Protein AF-A0A6A4DPT1-F1 (afdb_monomer_lite)

Foldseek 3Di:
DDDPPPPLPPPQVVLLVQLLVCLVVVNVVSLVVSLVVCLVVVHPCPSNLVSNLVSCVVVVVLVVNVVSLVVCVVSVHDCLVVLLVQLVVCLVVLVLVSNLVSLVVCLVVVRDCDLVSLLSNLLSCLVVVVLVSNLCSLCVPPDDPVNSVVSLVSSCVSCVVVVPVVSNVSSVVSVVVVVVPPD

Secondary structure (DSSP, 8-state):
----TTSSSHHHHHHHHHHHHHHHTT-HHHHHHHHHHHHHTT---HHHHHHHHHHHH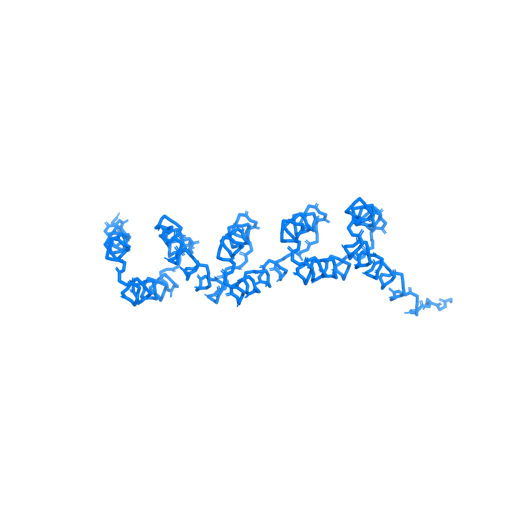HTT-HHHHHHHHHHHHHTT---HHHHHHHHHHHHHTT-HHHHHHHHHHHHHTT----HHHHHHHHHHHHHTT-HHHHHHHHH-STT-HHHHHHHHHHHHHHHHHTT-HHHHHHHHHHHHHHHHS--

Radius of gyration: 20.43 Å; chains: 1; bounding box: 60×32×55 Å

Organism: NCBI:txid129364

Structure (mmCIF, N/CA/C/O backbone):
data_AF-A0A6A4DPT1-F1
#
_entry.id   AF-A0A6A4DPT1-F1
#
loop_
_atom_site.group_PDB
_atom_site.id
_atom_site.type_symbol
_atom_site.label_atom_id
_atom_site.label_alt_id
_atom_site.label_comp_id
_atom_site.label_asym_id
_atom_site.label_entity_id
_atom_site.label_seq_id
_atom_site.pdbx_PDB_ins_code
_atom_site.Cartn_x
_atom_site.Cartn_y
_atom_site.Cartn_z
_atom_site.occupancy
_atom_site.B_iso_or_equiv
_atom_site.auth_seq_id
_atom_site.auth_comp_id
_atom_site.auth_asym_id
_atom_site.auth_atom_id
_atom_site.pd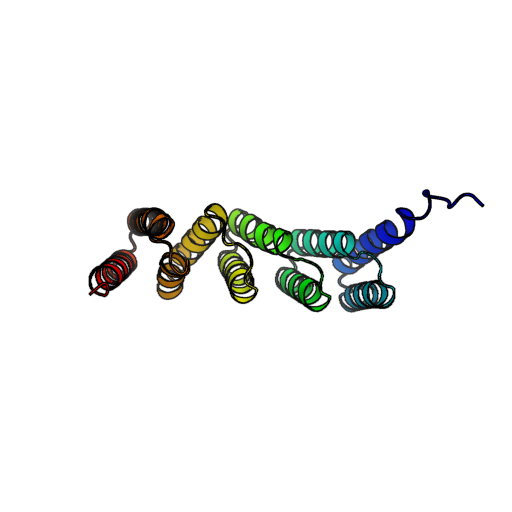bx_PDB_model_num
ATOM 1 N N . MET A 1 1 ? 41.964 7.542 -19.941 1.00 40.97 1 MET A N 1
ATOM 2 C CA . MET A 1 1 ? 40.609 7.503 -20.533 1.00 40.97 1 MET A CA 1
ATOM 3 C C . MET A 1 1 ? 39.612 7.899 -19.444 1.00 40.97 1 MET A C 1
ATOM 5 O O . MET A 1 1 ? 39.403 7.132 -18.513 1.00 40.97 1 MET A O 1
ATOM 9 N N . LYS A 1 2 ? 39.131 9.151 -19.448 1.00 43.16 2 LYS A N 1
ATOM 10 C CA . LYS A 1 2 ? 38.248 9.688 -18.396 1.00 43.16 2 LYS A CA 1
ATOM 11 C C . LYS A 1 2 ? 36.842 9.104 -18.581 1.00 43.16 2 LYS A C 1
ATOM 13 O O . LYS A 1 2 ? 36.244 9.294 -19.634 1.00 43.16 2 LYS A O 1
ATOM 18 N N . ARG A 1 3 ? 36.332 8.376 -17.581 1.00 47.34 3 ARG A N 1
ATOM 19 C CA . ARG A 1 3 ? 34.929 7.935 -17.538 1.00 47.34 3 ARG A CA 1
ATOM 20 C C . ARG A 1 3 ? 34.044 9.177 -17.405 1.00 47.34 3 ARG A C 1
ATOM 22 O O . ARG A 1 3 ? 34.141 9.902 -16.419 1.00 47.34 3 ARG A O 1
ATOM 29 N N . ASN A 1 4 ? 33.216 9.429 -18.415 1.00 43.47 4 ASN A N 1
ATOM 30 C CA . ASN A 1 4 ? 32.242 10.515 -18.423 1.00 43.47 4 ASN A CA 1
ATOM 31 C C . ASN A 1 4 ? 31.137 10.234 -17.394 1.00 43.47 4 ASN A C 1
ATOM 33 O O . ASN A 1 4 ? 30.169 9.538 -17.683 1.00 43.47 4 ASN A O 1
ATOM 37 N N . ALA A 1 5 ? 31.263 10.819 -16.204 1.00 51.47 5 ALA A N 1
ATOM 38 C CA . ALA A 1 5 ? 30.267 10.772 -15.130 1.00 51.47 5 ALA A CA 1
ATOM 39 C C . ALA A 1 5 ? 28.962 11.548 -15.443 1.00 51.47 5 ALA A C 1
ATOM 41 O O . ALA A 1 5 ? 28.063 11.603 -14.611 1.00 51.47 5 ALA A O 1
ATOM 42 N N . GLY A 1 6 ? 28.844 12.151 -16.634 1.00 43.47 6 GLY A N 1
ATOM 43 C CA . GLY A 1 6 ? 27.679 12.938 -17.055 1.00 43.47 6 GLY A CA 1
ATOM 44 C C . GLY A 1 6 ? 26.536 12.138 -17.693 1.00 43.47 6 GLY A C 1
ATOM 45 O O . GLY A 1 6 ? 25.447 12.678 -17.844 1.00 43.47 6 GLY A O 1
ATOM 46 N N . LEU A 1 7 ? 26.754 10.867 -18.055 1.00 44.47 7 LEU A N 1
ATOM 47 C CA . LEU A 1 7 ? 25.751 10.029 -18.736 1.00 44.47 7 LEU A CA 1
ATOM 48 C C . LEU A 1 7 ? 24.920 9.144 -17.794 1.00 44.47 7 LEU A C 1
ATOM 50 O O . LEU A 1 7 ? 23.983 8.504 -18.257 1.00 44.47 7 LEU A O 1
ATOM 54 N N . SER A 1 8 ? 25.216 9.089 -16.490 1.00 51.19 8 SER A N 1
ATOM 55 C CA . SER A 1 8 ? 24.524 8.153 -15.586 1.00 51.19 8 SER A CA 1
ATOM 56 C C . SER A 1 8 ? 23.139 8.620 -15.121 1.00 51.19 8 SER A C 1
ATOM 58 O O . SER A 1 8 ? 22.358 7.800 -14.654 1.00 51.19 8 SER A O 1
ATOM 60 N N . LYS A 1 9 ? 22.801 9.912 -15.254 1.00 52.00 9 LYS A N 1
ATOM 61 C CA . LYS A 1 9 ? 21.521 10.472 -14.765 1.00 52.00 9 LYS A CA 1
ATOM 62 C C . LYS A 1 9 ? 20.445 10.631 -15.843 1.00 52.00 9 LYS A 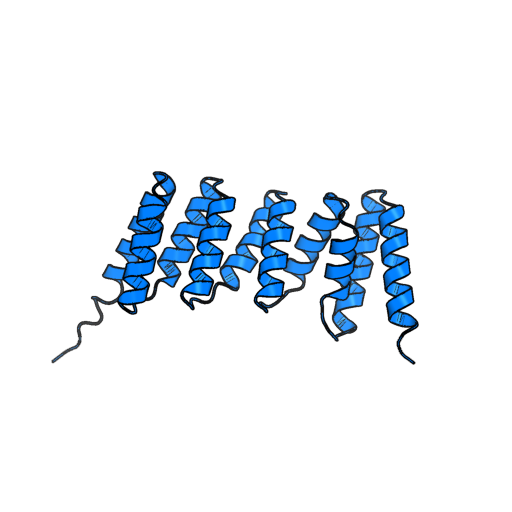C 1
ATOM 64 O O . LYS A 1 9 ? 19.269 10.773 -15.528 1.00 52.00 9 LYS A O 1
ATOM 69 N N . THR A 1 10 ? 20.838 10.643 -17.111 1.00 59.22 10 THR A N 1
ATOM 70 C CA . THR A 1 10 ? 19.960 10.964 -18.246 1.00 59.22 10 THR A CA 1
ATOM 71 C C . THR A 1 10 ? 19.072 9.793 -18.694 1.00 59.22 10 THR A C 1
ATOM 73 O O . THR A 1 10 ? 17.901 10.043 -18.974 1.00 59.22 10 THR A O 1
ATOM 76 N N . PRO A 1 11 ? 19.544 8.527 -18.726 1.00 66.94 11 PRO A N 1
ATOM 77 C CA . PRO A 1 11 ? 18.716 7.398 -19.159 1.00 66.94 11 PRO A CA 1
ATOM 78 C C . PRO A 1 11 ? 17.553 7.089 -18.205 1.00 66.94 11 PRO A C 1
ATOM 80 O O . PRO A 1 11 ? 16.424 6.904 -18.648 1.00 66.94 11 PRO A O 1
ATOM 83 N N . THR A 1 12 ? 17.793 7.088 -16.891 1.00 74.25 12 THR A N 1
ATOM 84 C CA . THR A 1 12 ? 16.773 6.744 -15.882 1.00 74.25 12 THR A CA 1
ATOM 85 C C . THR A 1 12 ? 15.667 7.797 -15.787 1.00 74.25 12 THR A C 1
ATOM 87 O O . THR A 1 12 ? 14.495 7.452 -15.654 1.00 74.25 12 THR A O 1
ATOM 90 N N . ALA A 1 13 ? 16.002 9.081 -15.953 1.00 85.75 13 ALA A N 1
ATOM 91 C CA . ALA A 1 13 ? 15.019 10.166 -15.971 1.00 85.75 13 ALA A CA 1
ATOM 92 C C . ALA A 1 13 ? 14.020 10.053 -17.139 1.00 85.75 13 ALA A C 1
ATOM 94 O O . ALA A 1 13 ? 12.838 10.370 -16.973 1.00 85.75 13 ALA A O 1
ATOM 95 N N . VAL A 1 14 ? 14.473 9.577 -18.307 1.00 92.38 14 VAL A N 1
ATOM 96 C CA . VAL A 1 14 ? 13.599 9.339 -19.468 1.00 92.38 14 VAL A CA 1
ATOM 97 C C . VAL A 1 14 ? 12.584 8.246 -19.153 1.00 92.38 14 VAL A C 1
ATOM 99 O O . VAL A 1 14 ? 11.398 8.437 -19.420 1.00 92.38 14 VAL A O 1
ATOM 102 N N . PHE A 1 15 ? 13.010 7.148 -18.524 1.00 94.81 15 PHE A N 1
ATOM 103 C CA . PHE A 1 15 ? 12.100 6.070 -18.140 1.00 94.81 15 PHE A CA 1
ATOM 104 C C . PHE A 1 15 ? 11.076 6.517 -17.100 1.00 94.81 15 PHE A C 1
ATOM 106 O O . PHE A 1 15 ? 9.889 6.266 -17.294 1.00 94.81 15 PHE A O 1
ATOM 113 N N . SER A 1 16 ? 11.481 7.277 -16.076 1.00 95.56 16 SER A N 1
ATOM 114 C CA . SER A 1 16 ? 10.540 7.871 -15.113 1.00 95.56 16 SER A CA 1
ATOM 115 C C . SER A 1 16 ? 9.482 8.737 -15.799 1.00 95.56 16 SER A C 1
ATOM 117 O O . SER A 1 16 ? 8.293 8.656 -15.485 1.00 95.56 16 SER A O 1
ATOM 119 N N . ARG A 1 17 ? 9.884 9.547 -16.787 1.00 95.81 17 ARG A N 1
ATOM 120 C CA . ARG A 1 17 ? 8.934 10.353 -17.562 1.00 95.81 17 ARG A CA 1
ATOM 121 C C . ARG A 1 17 ? 8.017 9.482 -18.419 1.00 95.81 17 ARG A C 1
ATOM 123 O O . ARG A 1 17 ? 6.816 9.747 -18.450 1.00 95.81 17 ARG A O 1
ATOM 130 N N . ALA A 1 18 ? 8.566 8.469 -19.085 1.00 96.62 18 ALA A N 1
ATOM 131 C CA . ALA A 1 18 ? 7.819 7.557 -19.942 1.00 96.62 18 ALA A CA 1
ATOM 132 C C . ALA A 1 18 ? 6.739 6.801 -19.156 1.00 96.62 18 ALA A C 1
ATOM 134 O O . ALA A 1 18 ? 5.577 6.837 -19.557 1.00 96.62 18 ALA A O 1
ATOM 135 N N . VAL A 1 19 ? 7.078 6.211 -18.002 1.00 97.88 19 VAL A N 1
ATOM 136 C CA . VAL A 1 19 ? 6.087 5.510 -17.166 1.00 97.88 19 VAL A CA 1
ATOM 137 C C . VAL A 1 19 ? 5.032 6.465 -16.620 1.00 97.88 19 VAL A C 1
ATOM 139 O O . VAL A 1 19 ? 3.854 6.127 -16.627 1.00 97.88 19 VAL A O 1
ATOM 142 N N . GLY A 1 20 ? 5.405 7.690 -16.233 1.00 97.81 20 GLY A N 1
ATOM 143 C CA . GLY A 1 20 ? 4.431 8.701 -15.813 1.00 97.81 20 GLY A CA 1
ATOM 144 C C . GLY A 1 20 ? 3.413 9.027 -16.913 1.00 97.81 20 GLY A C 1
ATOM 145 O O . GLY A 1 20 ? 2.211 9.054 -16.663 1.00 97.81 20 GLY A O 1
ATOM 146 N N . VAL A 1 21 ? 3.867 9.222 -18.155 1.00 98.19 21 VAL A N 1
ATOM 147 C CA . VAL A 1 21 ? 2.969 9.463 -19.301 1.00 98.19 21 VAL A CA 1
ATOM 148 C C . VAL A 1 21 ? 2.125 8.227 -19.623 1.00 98.19 21 VAL A C 1
ATOM 150 O O . VAL A 1 21 ? 0.930 8.361 -19.892 1.00 98.19 21 VAL A O 1
ATOM 153 N N . ALA A 1 22 ? 2.711 7.031 -19.566 1.00 98.38 22 ALA A N 1
ATOM 154 C CA . ALA A 1 22 ? 1.996 5.779 -19.795 1.00 98.38 22 ALA A CA 1
ATOM 155 C C . ALA A 1 22 ? 0.848 5.594 -18.788 1.00 98.38 22 ALA A C 1
ATOM 157 O O . ALA A 1 22 ? -0.268 5.279 -19.189 1.00 98.38 22 ALA A O 1
ATOM 158 N N . VAL A 1 23 ? 1.078 5.889 -17.504 1.00 98.50 23 VAL A N 1
ATOM 159 C CA . VAL A 1 23 ? 0.031 5.865 -16.467 1.00 98.50 23 VAL A CA 1
ATOM 160 C C . VAL A 1 23 ? -1.079 6.879 -16.770 1.00 98.50 23 VAL A C 1
ATOM 162 O O . VAL A 1 23 ? -2.258 6.528 -16.736 1.00 98.50 23 VAL A O 1
ATOM 165 N N . LEU A 1 24 ? -0.721 8.128 -17.100 1.00 98.25 24 LEU A N 1
ATOM 166 C CA . LEU A 1 24 ? -1.696 9.191 -17.402 1.00 98.25 24 LEU A CA 1
ATOM 167 C C . LEU A 1 24 ? -2.566 8.873 -18.620 1.00 98.25 24 LEU A C 1
ATOM 169 O O . LEU A 1 24 ? -3.719 9.287 -18.680 1.00 98.25 24 LEU A O 1
ATOM 173 N N . THR A 1 25 ? -2.007 8.153 -19.589 1.00 97.62 25 THR A N 1
ATOM 174 C CA . THR A 1 25 ? -2.692 7.767 -20.829 1.00 97.62 25 THR A CA 1
ATOM 175 C C . THR A 1 25 ? -3.296 6.361 -20.765 1.00 97.62 25 THR A C 1
ATOM 177 O O . THR A 1 25 ? -3.721 5.843 -21.793 1.00 97.62 25 THR A O 1
ATOM 180 N N . ASN A 1 26 ? -3.366 5.758 -19.571 1.00 96.38 26 ASN A N 1
ATOM 181 C CA . ASN A 1 26 ? -3.927 4.429 -19.318 1.00 96.38 26 ASN A CA 1
ATOM 182 C C . ASN A 1 26 ? -3.306 3.319 -20.192 1.00 96.38 26 ASN A C 1
ATOM 184 O O . ASN A 1 26 ? -4.004 2.503 -20.794 1.00 96.38 26 ASN A O 1
ATOM 188 N N . GLN A 1 27 ? -1.973 3.295 -20.267 1.00 97.88 27 GLN A N 1
ATOM 189 C CA . GLN A 1 27 ? -1.183 2.297 -20.994 1.00 97.88 27 GLN A CA 1
ATOM 190 C C . GLN A 1 27 ? -0.422 1.375 -20.021 1.00 97.88 27 GLN A C 1
ATOM 192 O O . GLN A 1 27 ? 0.808 1.440 -19.945 1.00 97.88 27 GLN A O 1
ATOM 197 N N . PRO A 1 28 ? -1.109 0.489 -19.274 1.00 96.19 28 PRO A N 1
ATOM 198 C CA . PRO A 1 28 ? -0.469 -0.350 -18.259 1.00 96.19 28 PRO A CA 1
ATOM 199 C C . PRO A 1 28 ? 0.568 -1.308 -18.854 1.00 96.19 28 PRO A C 1
ATOM 201 O O . PRO A 1 28 ? 1.613 -1.528 -18.253 1.00 96.19 28 PRO A O 1
ATOM 204 N N . LYS A 1 29 ? 0.340 -1.813 -20.074 1.00 97.38 29 LYS A N 1
ATOM 205 C CA . LYS A 1 29 ? 1.315 -2.665 -20.769 1.00 97.38 29 LYS A CA 1
ATOM 206 C C . LYS A 1 29 ? 2.657 -1.955 -20.973 1.00 97.38 29 LYS A C 1
ATOM 208 O O . LYS A 1 29 ? 3.692 -2.540 -20.692 1.00 97.38 29 LYS A O 1
ATOM 213 N N . LEU A 1 30 ? 2.634 -0.685 -21.384 1.00 97.75 30 LEU A N 1
ATOM 214 C CA . LEU A 1 30 ? 3.854 0.098 -21.577 1.00 97.75 30 LEU A CA 1
ATOM 215 C C . LEU A 1 30 ? 4.597 0.330 -20.251 1.00 97.75 30 LEU A C 1
ATOM 217 O O . LEU A 1 30 ? 5.823 0.312 -20.231 1.00 97.75 30 LEU A O 1
ATOM 221 N N . VAL A 1 31 ? 3.872 0.516 -19.142 1.00 98.38 31 VAL A N 1
ATOM 222 C CA . VAL A 1 31 ? 4.482 0.606 -17.803 1.00 98.38 31 VAL A CA 1
ATOM 223 C C . VAL A 1 31 ? 5.253 -0.678 -17.479 1.00 98.38 31 VAL A C 1
ATOM 225 O O . VAL A 1 31 ? 6.416 -0.607 -17.083 1.00 98.38 31 VAL A O 1
ATOM 228 N N . TRP A 1 32 ? 4.639 -1.842 -17.707 1.00 98.25 32 TRP A N 1
ATOM 229 C CA . TRP A 1 32 ? 5.270 -3.143 -17.469 1.00 98.25 32 TRP A CA 1
ATOM 230 C C . TRP A 1 32 ? 6.462 -3.409 -18.382 1.00 98.25 32 TRP A C 1
ATOM 232 O O . TRP A 1 32 ? 7.520 -3.791 -17.886 1.00 98.25 32 TRP A O 1
ATOM 242 N N . ASP A 1 33 ? 6.328 -3.125 -19.678 1.00 97.06 33 ASP A N 1
ATOM 243 C CA . ASP A 1 33 ? 7.408 -3.291 -20.653 1.00 97.06 33 ASP A CA 1
ATOM 244 C C . ASP A 1 33 ? 8.642 -2.453 -20.263 1.00 97.06 33 ASP A C 1
ATOM 246 O O . ASP A 1 33 ? 9.777 -2.921 -20.373 1.00 97.06 33 ASP A O 1
ATOM 250 N N . VAL A 1 34 ? 8.438 -1.233 -19.744 1.00 96.81 34 VAL A N 1
ATOM 251 C CA . VAL A 1 34 ? 9.533 -0.384 -19.249 1.00 96.81 34 VAL A CA 1
ATOM 252 C C . VAL A 1 34 ? 10.181 -0.970 -17.992 1.00 96.81 34 VAL A C 1
ATOM 254 O O . VAL A 1 34 ? 11.409 -1.036 -17.932 1.00 96.81 34 VAL A O 1
ATOM 257 N N . PHE A 1 35 ? 9.406 -1.416 -16.999 1.00 97.06 35 PHE A N 1
ATOM 258 C CA . PHE A 1 35 ? 9.981 -2.020 -15.789 1.00 97.06 35 PHE A CA 1
ATOM 259 C C . PHE A 1 35 ? 10.753 -3.305 -16.086 1.00 97.06 35 PHE A C 1
ATOM 261 O O . PHE A 1 35 ? 11.845 -3.498 -15.548 1.00 97.06 35 PHE A O 1
ATOM 268 N N . ASP A 1 36 ? 10.226 -4.158 -16.962 1.00 95.44 36 ASP A N 1
ATOM 269 C CA . ASP A 1 36 ? 10.898 -5.387 -17.377 1.00 95.44 36 ASP A CA 1
ATOM 270 C C . ASP A 1 36 ? 12.174 -5.091 -18.167 1.00 95.44 36 ASP A C 1
ATOM 272 O O . ASP A 1 36 ? 13.187 -5.763 -17.967 1.00 95.44 36 ASP A O 1
ATOM 276 N N . PHE A 1 37 ? 12.164 -4.071 -19.031 1.00 94.62 37 PHE A N 1
ATOM 277 C CA . PHE A 1 37 ? 13.371 -3.615 -19.715 1.00 94.62 37 PHE A CA 1
ATOM 278 C C . PHE A 1 37 ? 14.437 -3.162 -18.711 1.00 94.62 37 PHE A C 1
ATOM 280 O O . PHE A 1 37 ? 15.562 -3.662 -18.746 1.00 94.62 37 PHE A O 1
ATOM 287 N N . MET A 1 38 ? 14.081 -2.270 -17.781 1.00 94.31 38 MET A N 1
ATOM 288 C CA . MET A 1 38 ? 15.023 -1.747 -16.788 1.00 94.31 38 MET A CA 1
ATOM 289 C C . MET A 1 38 ? 15.614 -2.872 -15.932 1.00 94.31 38 MET A C 1
ATOM 291 O O . MET A 1 38 ? 16.834 -2.937 -15.797 1.00 94.31 38 MET A O 1
ATOM 295 N N . ALA A 1 39 ? 14.783 -3.811 -15.469 1.00 92.75 39 ALA A N 1
ATOM 296 C CA . ALA A 1 39 ? 15.231 -4.974 -14.705 1.00 92.75 39 ALA A CA 1
ATOM 297 C C . ALA A 1 39 ? 16.191 -5.875 -15.503 1.00 92.75 39 ALA A C 1
ATOM 299 O O . ALA A 1 39 ? 17.239 -6.264 -14.998 1.00 92.75 39 ALA A O 1
ATOM 300 N N . ARG A 1 40 ? 15.885 -6.171 -16.776 1.00 93.38 40 ARG A N 1
ATOM 301 C CA . ARG A 1 40 ? 16.757 -6.990 -17.647 1.00 93.38 40 ARG A CA 1
ATOM 302 C C . ARG A 1 40 ? 18.094 -6.321 -17.965 1.00 93.38 40 ARG A C 1
ATOM 304 O O . ARG A 1 40 ? 19.048 -7.014 -18.306 1.00 93.38 40 ARG A O 1
ATOM 311 N N . THR A 1 41 ? 18.147 -4.993 -17.900 1.00 92.00 41 THR A N 1
ATOM 312 C CA . THR A 1 41 ? 19.353 -4.194 -18.173 1.00 92.00 41 THR A CA 1
ATOM 313 C C . THR A 1 41 ? 20.097 -3.743 -16.915 1.00 92.00 41 THR A C 1
ATOM 315 O O . THR A 1 41 ? 21.039 -2.964 -17.039 1.00 92.00 41 THR A O 1
ATOM 318 N N . ASP A 1 42 ? 19.693 -4.222 -15.732 1.00 88.31 42 ASP A N 1
ATOM 319 C CA . ASP A 1 42 ? 20.271 -3.848 -14.429 1.00 88.31 42 ASP A CA 1
ATOM 320 C C . ASP A 1 42 ? 20.296 -2.322 -14.194 1.00 88.31 42 ASP A C 1
ATOM 322 O O . ASP A 1 42 ? 21.217 -1.746 -13.613 1.00 88.31 42 ASP A O 1
ATOM 326 N N . MET A 1 43 ? 19.279 -1.627 -14.713 1.00 90.62 43 MET A N 1
ATOM 327 C CA . MET A 1 43 ? 19.099 -0.196 -14.494 1.00 90.62 43 MET A CA 1
ATOM 328 C C . MET A 1 43 ? 18.332 0.040 -13.198 1.00 90.62 43 MET A C 1
ATOM 330 O O . MET A 1 43 ? 17.296 -0.581 -12.966 1.00 90.62 43 MET A O 1
ATOM 334 N N . ASP A 1 44 ? 18.773 1.021 -12.408 1.00 91.25 44 ASP A N 1
ATOM 335 C CA . ASP A 1 44 ? 18.024 1.467 -11.232 1.00 91.25 44 ASP A CA 1
ATOM 336 C C . ASP A 1 44 ? 16.632 1.986 -11.637 1.00 91.25 44 ASP A C 1
ATOM 338 O O . ASP A 1 44 ? 16.483 3.048 -12.254 1.00 91.25 44 ASP A O 1
ATOM 342 N N . ALA A 1 45 ? 15.610 1.200 -11.293 1.00 94.50 45 ALA A N 1
ATOM 343 C CA . ALA A 1 45 ? 14.208 1.454 -11.599 1.00 94.50 45 ALA A CA 1
ATOM 344 C C . ALA A 1 45 ? 13.467 2.203 -10.482 1.00 94.50 45 ALA A C 1
ATOM 346 O O . ALA A 1 45 ? 12.295 2.544 -10.667 1.00 94.50 45 ALA A O 1
ATOM 347 N N . SER A 1 46 ? 14.120 2.503 -9.353 1.00 94.81 46 SER A N 1
ATOM 348 C CA . SER A 1 46 ? 13.472 3.063 -8.157 1.00 94.81 46 SER A CA 1
ATOM 349 C C . SER A 1 46 ? 12.700 4.346 -8.480 1.00 94.81 46 SER A C 1
ATOM 351 O O . SER A 1 46 ? 11.507 4.465 -8.205 1.00 94.81 46 SER A O 1
ATOM 353 N N . ALA A 1 47 ? 13.335 5.285 -9.188 1.00 95.31 47 ALA A N 1
ATOM 354 C CA . ALA A 1 47 ? 12.695 6.542 -9.582 1.00 95.31 47 ALA A CA 1
ATOM 355 C C . ALA A 1 47 ? 11.503 6.350 -10.542 1.00 95.31 47 ALA A C 1
ATOM 357 O O . ALA A 1 47 ? 10.544 7.132 -10.502 1.00 95.31 47 ALA A O 1
ATOM 358 N N . ALA A 1 48 ? 11.549 5.326 -11.399 1.00 97.19 48 ALA A N 1
ATOM 359 C CA . ALA A 1 48 ? 10.473 5.023 -12.334 1.00 97.19 48 ALA A CA 1
ATOM 360 C C . ALA A 1 48 ? 9.260 4.446 -11.593 1.00 97.19 48 ALA A C 1
ATOM 362 O O . ALA A 1 48 ? 8.147 4.943 -11.782 1.00 97.19 48 ALA A O 1
ATOM 363 N N . TYR A 1 49 ? 9.474 3.496 -10.678 1.00 98.44 49 TYR A N 1
ATOM 364 C CA . TYR A 1 49 ? 8.426 2.965 -9.802 1.00 98.44 49 TYR A CA 1
ATOM 365 C C . TYR A 1 49 ? 7.749 4.064 -8.985 1.00 98.44 49 TYR A C 1
ATOM 367 O O . TYR A 1 49 ? 6.528 4.222 -9.058 1.00 98.44 49 TYR A O 1
ATOM 375 N N . VAL A 1 50 ? 8.536 4.895 -8.295 1.00 97.94 50 VAL A N 1
ATOM 376 C CA . VAL A 1 50 ? 8.027 6.032 -7.512 1.00 97.94 50 VAL A CA 1
ATOM 377 C C . VAL A 1 50 ? 7.182 6.965 -8.376 1.00 97.94 50 VAL A C 1
ATOM 379 O O . VAL A 1 50 ? 6.106 7.408 -7.962 1.00 97.94 50 VAL A O 1
ATOM 382 N N . THR A 1 51 ? 7.644 7.268 -9.591 1.00 98.12 51 THR A N 1
ATOM 383 C CA . THR A 1 51 ? 6.905 8.138 -10.511 1.00 98.12 51 THR A CA 1
ATOM 384 C C . THR A 1 51 ? 5.587 7.504 -10.939 1.00 98.12 51 THR A C 1
ATOM 386 O O . THR A 1 51 ? 4.556 8.182 -10.907 1.00 98.12 51 THR A O 1
ATOM 389 N N . ALA A 1 52 ? 5.591 6.220 -11.293 1.00 98.50 52 ALA A N 1
ATOM 390 C CA . ALA A 1 52 ? 4.389 5.508 -11.704 1.00 98.50 52 ALA A CA 1
ATOM 391 C C . ALA A 1 52 ? 3.361 5.426 -10.565 1.00 98.50 52 ALA A C 1
ATOM 393 O O . ALA A 1 52 ? 2.212 5.815 -10.767 1.00 98.50 52 ALA A O 1
ATOM 394 N N . ILE A 1 53 ? 3.788 5.046 -9.355 1.00 98.62 53 ILE A N 1
ATOM 395 C CA . ILE A 1 53 ? 2.944 4.970 -8.150 1.00 98.62 53 ILE A CA 1
ATOM 396 C C . ILE A 1 53 ? 2.302 6.324 -7.853 1.00 98.62 53 ILE A C 1
ATOM 398 O O . ILE A 1 53 ? 1.082 6.430 -7.729 1.00 98.62 53 ILE A O 1
ATOM 402 N N . ARG A 1 54 ? 3.108 7.391 -7.775 1.00 97.75 54 ARG A N 1
ATOM 403 C CA . ARG A 1 54 ? 2.603 8.739 -7.465 1.00 97.75 54 ARG A CA 1
ATOM 404 C C . ARG A 1 54 ? 1.658 9.255 -8.545 1.00 97.75 54 ARG A C 1
ATOM 406 O O . ARG A 1 54 ? 0.710 9.970 -8.226 1.00 97.75 54 ARG A O 1
ATOM 413 N N . THR A 1 55 ? 1.911 8.918 -9.805 1.00 98.44 55 THR A N 1
ATOM 414 C CA . THR A 1 55 ? 1.046 9.315 -10.921 1.00 98.44 55 THR A CA 1
ATOM 415 C C . THR A 1 55 ? -0.275 8.553 -10.880 1.00 98.44 55 THR A C 1
ATOM 417 O O . THR A 1 55 ? -1.327 9.183 -10.921 1.00 98.44 55 THR A O 1
ATOM 420 N N . ALA A 1 56 ? -0.235 7.232 -10.693 1.00 98.50 56 ALA A N 1
ATOM 421 C CA . ALA A 1 56 ? -1.425 6.388 -10.597 1.00 98.50 56 ALA A CA 1
ATOM 422 C C . ALA A 1 56 ? -2.304 6.814 -9.416 1.00 98.50 56 ALA A C 1
ATOM 424 O O . ALA A 1 56 ? -3.513 6.978 -9.572 1.00 98.50 56 ALA A O 1
ATOM 425 N N . PHE A 1 57 ? -1.685 7.107 -8.268 1.00 97.88 57 PHE A N 1
ATOM 426 C CA . PHE A 1 57 ? -2.374 7.626 -7.090 1.00 97.88 57 PHE A CA 1
ATOM 427 C C . PHE A 1 57 ? -3.084 8.957 -7.375 1.00 97.88 57 PHE A C 1
ATOM 429 O O . PHE A 1 57 ? -4.270 9.095 -7.086 1.00 97.88 57 PHE A O 1
ATOM 436 N N . LYS A 1 58 ? -2.392 9.933 -7.985 1.00 96.88 58 LYS A N 1
ATOM 437 C CA . LYS A 1 58 ? -2.988 11.230 -8.366 1.00 96.88 58 LYS A CA 1
ATOM 438 C C . LYS A 1 58 ? -4.115 11.089 -9.389 1.00 96.88 58 LYS A C 1
ATOM 440 O O . LYS A 1 58 ? -5.038 11.893 -9.383 1.00 96.88 58 LYS A O 1
ATOM 445 N N . SER A 1 59 ? -4.041 10.076 -10.246 1.00 97.06 59 SER A N 1
ATOM 446 C CA . SER A 1 59 ? -5.083 9.718 -11.210 1.00 97.06 59 SER A CA 1
ATOM 447 C C . SER A 1 59 ? -6.162 8.802 -10.626 1.00 97.06 59 SER A C 1
ATOM 449 O O . SER A 1 59 ? -6.976 8.280 -11.382 1.00 97.06 59 SER A O 1
ATOM 451 N N . THR A 1 60 ? -6.189 8.588 -9.305 1.00 96.56 60 THR A N 1
ATOM 452 C CA . THR A 1 60 ? -7.155 7.727 -8.596 1.00 96.56 60 THR A CA 1
ATOM 453 C C . THR A 1 60 ? -7.189 6.263 -9.062 1.00 96.56 60 THR A C 1
ATOM 455 O O . THR A 1 60 ? -8.137 5.534 -8.788 1.00 96.56 60 THR A O 1
ATOM 458 N N . GLN A 1 61 ? -6.131 5.794 -9.730 1.00 97.69 61 GLN A N 1
ATOM 459 C CA . GLN A 1 61 ? -5.981 4.411 -10.193 1.00 97.69 61 GLN A CA 1
ATOM 460 C C . GLN A 1 61 ? -5.445 3.532 -9.049 1.00 97.69 61 GLN A C 1
ATOM 462 O O . GLN A 1 61 ? -4.313 3.049 -9.088 1.00 97.69 61 GLN A O 1
ATOM 467 N N . TYR A 1 62 ? -6.223 3.382 -7.975 1.00 97.25 62 TYR A N 1
ATOM 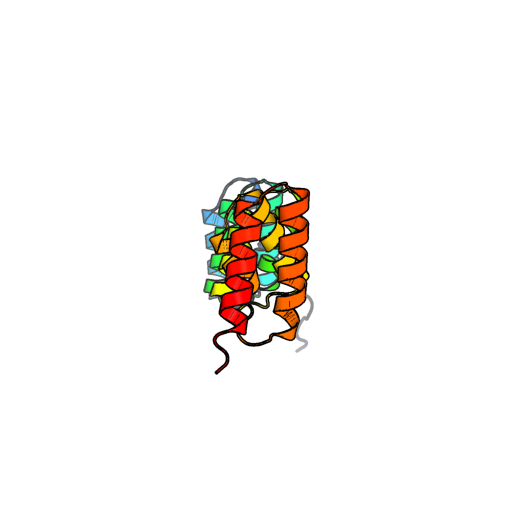468 C CA . TYR A 1 62 ? -5.736 2.789 -6.723 1.00 97.25 62 TYR A CA 1
ATOM 469 C C . TYR A 1 62 ? -5.365 1.311 -6.836 1.00 97.25 62 TYR A C 1
ATOM 471 O O . TYR A 1 62 ? -4.349 0.913 -6.278 1.00 97.25 62 TYR A O 1
ATOM 479 N N . ASP A 1 63 ? -6.113 0.507 -7.593 1.00 97.75 63 ASP A N 1
ATOM 480 C CA . ASP A 1 63 ? -5.727 -0.891 -7.828 1.00 97.75 63 ASP A CA 1
ATOM 481 C C . ASP A 1 63 ? -4.388 -0.989 -8.558 1.00 97.75 63 ASP A C 1
ATOM 483 O O . ASP A 1 63 ? -3.521 -1.773 -8.173 1.00 97.75 63 ASP A O 1
ATOM 487 N N . PHE A 1 64 ? -4.168 -0.100 -9.527 1.00 98.31 64 PHE A N 1
ATOM 488 C CA . PHE A 1 64 ? -2.919 -0.058 -10.272 1.00 98.31 64 PHE A CA 1
ATOM 489 C C . PHE A 1 64 ? -1.729 0.359 -9.397 1.00 98.31 64 PHE A C 1
ATOM 491 O O . PHE A 1 64 ? -0.629 -0.153 -9.580 1.00 98.31 64 PHE A O 1
ATOM 498 N N . VAL A 1 65 ? -1.938 1.212 -8.385 1.00 98.50 65 VAL A N 1
ATOM 499 C CA . VAL A 1 65 ? -0.910 1.495 -7.363 1.00 98.50 65 VAL A CA 1
ATOM 500 C C . VAL A 1 65 ? -0.443 0.202 -6.687 1.00 98.50 65 VAL A C 1
ATOM 502 O O . VAL A 1 65 ? 0.762 -0.010 -6.557 1.00 98.50 65 VAL A O 1
ATOM 505 N N . PHE A 1 66 ? -1.368 -0.679 -6.294 1.00 98.44 66 PHE A N 1
ATOM 506 C CA . PHE A 1 66 ? -1.021 -1.958 -5.666 1.00 98.44 66 PHE A CA 1
ATOM 507 C C . PHE A 1 66 ? -0.347 -2.933 -6.629 1.00 98.44 66 PHE A C 1
ATOM 509 O O . PHE A 1 66 ? 0.549 -3.670 -6.219 1.00 98.44 66 PHE A O 1
ATOM 516 N N . ASP A 1 67 ? -0.742 -2.931 -7.900 1.00 98.38 67 ASP A N 1
ATOM 517 C CA . ASP A 1 67 ? -0.073 -3.740 -8.917 1.00 98.38 67 ASP A CA 1
ATOM 518 C C . ASP A 1 67 ? 1.377 -3.295 -9.124 1.00 98.38 67 ASP A C 1
ATOM 520 O O . ASP A 1 67 ? 2.273 -4.135 -9.194 1.00 98.38 67 ASP A O 1
ATOM 524 N N . ILE A 1 68 ? 1.626 -1.981 -9.152 1.00 98.62 68 ILE A N 1
ATOM 525 C CA . ILE A 1 68 ? 2.977 -1.432 -9.301 1.00 98.62 68 ILE A CA 1
ATOM 526 C C . ILE A 1 68 ? 3.828 -1.732 -8.059 1.00 98.62 68 ILE A C 1
ATOM 528 O O . ILE A 1 68 ? 4.973 -2.151 -8.207 1.00 98.62 68 ILE A O 1
ATOM 532 N N . LEU A 1 69 ? 3.279 -1.567 -6.850 1.00 98.38 69 LEU A N 1
ATOM 533 C CA . LEU A 1 69 ? 3.960 -1.910 -5.592 1.00 98.38 69 LEU A CA 1
ATOM 534 C C . LEU A 1 69 ? 4.376 -3.385 -5.551 1.00 98.38 69 LEU A C 1
ATOM 536 O O . LEU A 1 69 ? 5.509 -3.703 -5.200 1.00 98.38 69 LEU A O 1
ATOM 540 N N . ARG A 1 70 ? 3.477 -4.289 -5.951 1.00 97.75 70 ARG A N 1
ATOM 541 C CA . ARG A 1 70 ? 3.774 -5.723 -6.026 1.00 97.75 70 ARG A CA 1
ATOM 542 C C . ARG A 1 70 ? 4.888 -6.007 -7.033 1.00 97.75 70 ARG A C 1
ATOM 544 O O . ARG A 1 70 ? 5.838 -6.708 -6.701 1.00 97.75 70 ARG A O 1
ATOM 551 N N . LYS A 1 71 ? 4.813 -5.407 -8.224 1.00 97.25 71 LYS A N 1
ATOM 552 C CA . LYS A 1 71 ? 5.834 -5.555 -9.270 1.00 97.25 71 LYS A CA 1
ATOM 553 C C . LYS A 1 71 ? 7.206 -5.017 -8.837 1.00 97.25 71 LYS A C 1
ATOM 555 O O . LYS A 1 71 ? 8.226 -5.620 -9.157 1.00 97.25 71 LYS A O 1
ATOM 560 N N . MET A 1 72 ? 7.232 -3.918 -8.080 1.00 97.62 72 MET A N 1
ATOM 561 C CA . MET A 1 72 ? 8.450 -3.354 -7.487 1.00 97.62 72 MET A CA 1
ATOM 562 C C . MET A 1 72 ? 9.139 -4.374 -6.570 1.00 97.62 72 MET A C 1
ATOM 564 O O . MET A 1 72 ? 10.321 -4.659 -6.762 1.00 97.62 72 MET A O 1
ATOM 568 N N . THR A 1 73 ? 8.375 -4.998 -5.666 1.00 96.00 73 THR A N 1
ATOM 569 C CA . THR A 1 73 ? 8.861 -6.067 -4.782 1.00 96.00 73 THR A CA 1
ATOM 570 C C . THR A 1 73 ? 9.312 -7.312 -5.559 1.00 96.00 73 THR A C 1
ATOM 572 O O . THR A 1 73 ? 10.382 -7.846 -5.279 1.00 96.00 73 THR A O 1
ATOM 575 N N . GLU A 1 74 ? 8.542 -7.769 -6.553 1.00 94.94 74 GLU A N 1
ATOM 576 C CA . GLU A 1 74 ? 8.887 -8.930 -7.398 1.00 94.94 74 GLU A CA 1
ATOM 577 C C . GLU A 1 74 ? 10.198 -8.730 -8.170 1.00 94.94 74 GLU A C 1
ATOM 579 O O . GLU A 1 74 ? 10.975 -9.668 -8.336 1.00 94.94 74 GLU A O 1
ATOM 584 N N . ASN A 1 75 ? 10.465 -7.500 -8.611 1.00 94.44 75 ASN A N 1
ATOM 585 C CA . ASN A 1 75 ? 11.707 -7.138 -9.288 1.00 94.44 75 ASN A CA 1
ATOM 586 C C . ASN A 1 75 ? 12.872 -6.875 -8.307 1.00 94.44 75 ASN A C 1
ATOM 588 O O . ASN A 1 75 ? 13.929 -6.420 -8.738 1.00 94.44 75 ASN A O 1
ATOM 592 N N . GLY A 1 76 ? 12.700 -7.144 -7.008 1.00 93.81 76 GLY A N 1
ATOM 593 C CA . GLY A 1 76 ? 13.749 -7.006 -5.993 1.00 93.81 76 GLY A CA 1
ATOM 594 C C . GLY A 1 76 ? 14.084 -5.563 -5.612 1.00 93.81 76 GLY A C 1
ATOM 595 O O . GLY A 1 76 ? 15.118 -5.327 -4.990 1.00 93.81 76 GLY A O 1
ATOM 596 N N . VAL A 1 77 ? 13.235 -4.597 -5.976 1.00 95.44 77 VAL A N 1
ATOM 597 C CA . VAL A 1 77 ? 13.388 -3.195 -5.570 1.00 95.44 77 VAL A CA 1
ATOM 598 C C . VAL A 1 77 ? 12.687 -3.004 -4.223 1.00 95.44 77 VAL A C 1
ATOM 600 O O . VAL A 1 77 ? 11.549 -3.442 -4.045 1.00 95.44 77 VAL A O 1
ATOM 603 N N . ASP A 1 78 ? 13.358 -2.365 -3.263 1.00 95.50 78 ASP A N 1
ATOM 604 C CA . ASP A 1 78 ? 12.786 -2.122 -1.936 1.00 95.50 78 ASP A CA 1
ATOM 605 C C . ASP A 1 78 ? 11.593 -1.160 -2.017 1.00 95.50 78 ASP A C 1
ATOM 607 O O . ASP A 1 78 ? 11.766 0.016 -2.314 1.00 95.50 78 ASP A O 1
ATOM 611 N N . ALA A 1 79 ? 10.391 -1.675 -1.751 1.00 97.12 79 ALA A N 1
ATOM 612 C CA . ALA A 1 79 ? 9.132 -0.932 -1.790 1.00 97.12 79 ALA A CA 1
ATOM 613 C C . ALA A 1 79 ? 8.659 -0.463 -0.398 1.00 97.12 79 ALA A C 1
ATOM 615 O O . ALA A 1 79 ? 7.516 -0.015 -0.251 1.00 97.12 79 ALA A O 1
ATOM 616 N N . SER A 1 80 ? 9.477 -0.631 0.649 1.00 95.94 80 SER A N 1
ATOM 617 C CA . SER A 1 80 ? 9.077 -0.383 2.041 1.00 95.94 80 SER A CA 1
ATOM 618 C C . SER A 1 80 ? 8.595 1.056 2.284 1.00 95.94 80 SER A C 1
ATOM 620 O O . SER A 1 80 ? 7.557 1.272 2.931 1.00 95.94 80 SER A O 1
ATOM 622 N N . GLU A 1 81 ? 9.285 2.046 1.714 1.00 96.44 81 GLU A N 1
ATOM 623 C CA . GLU A 1 81 ? 8.903 3.459 1.789 1.00 96.44 81 GLU A CA 1
ATOM 624 C C . GLU A 1 81 ? 7.608 3.742 1.012 1.00 96.44 81 GLU A C 1
ATOM 626 O O . GLU A 1 81 ? 6.727 4.459 1.501 1.00 96.44 81 GLU A O 1
ATOM 631 N N . GLU A 1 82 ? 7.433 3.150 -0.169 1.00 97.75 82 GLU A N 1
ATOM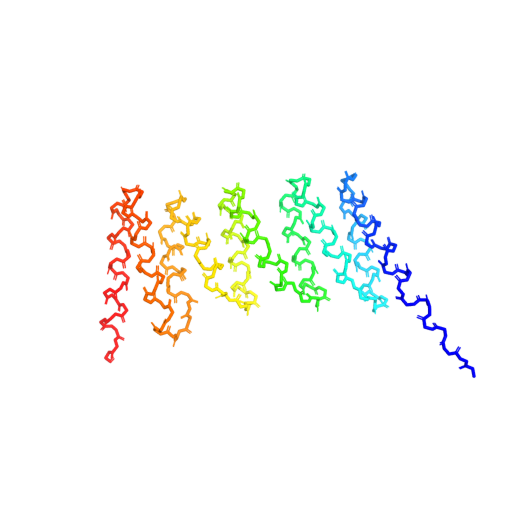 632 C CA . GLU A 1 82 ? 6.265 3.368 -1.025 1.00 97.75 82 GLU A CA 1
ATOM 633 C C . GLU A 1 82 ? 4.992 2.780 -0.413 1.00 97.75 82 GLU A C 1
ATOM 635 O O . GLU A 1 82 ? 3.933 3.416 -0.472 1.00 97.75 82 GLU A O 1
ATOM 640 N N . TYR A 1 83 ? 5.077 1.616 0.235 1.00 97.88 83 TYR A N 1
ATOM 641 C CA . TYR A 1 83 ? 3.955 1.081 1.004 1.00 97.88 83 TYR A CA 1
ATOM 642 C C . TYR A 1 83 ? 3.616 1.963 2.215 1.00 97.88 83 TYR A C 1
ATOM 644 O O . TYR A 1 83 ? 2.438 2.252 2.453 1.00 97.88 83 TYR A O 1
ATOM 652 N N . SER A 1 84 ? 4.624 2.449 2.948 1.00 97.19 84 SER A N 1
ATOM 653 C CA . SER A 1 84 ? 4.420 3.383 4.067 1.00 97.19 84 SER A CA 1
ATOM 654 C C . SER A 1 84 ? 3.722 4.662 3.594 1.00 97.19 84 SER A C 1
ATOM 656 O O . SER A 1 84 ? 2.753 5.136 4.200 1.00 97.19 84 SER A O 1
ATOM 658 N N . HIS A 1 85 ? 4.157 5.193 2.450 1.00 97.00 85 HIS A N 1
ATOM 659 C CA . HIS A 1 85 ? 3.534 6.338 1.801 1.00 97.00 85 HIS A CA 1
ATOM 660 C C . HIS A 1 85 ? 2.092 6.047 1.363 1.00 97.00 85 HIS A C 1
ATOM 662 O O . HIS A 1 85 ? 1.229 6.917 1.521 1.00 97.00 85 HIS A O 1
ATOM 668 N N . ALA A 1 86 ? 1.801 4.849 0.847 1.00 97.88 86 ALA A N 1
ATOM 669 C CA . ALA A 1 86 ? 0.445 4.435 0.488 1.00 97.88 86 ALA A CA 1
ATOM 670 C C . ALA A 1 86 ? -0.483 4.428 1.714 1.00 97.88 86 ALA A C 1
ATOM 672 O O . ALA A 1 86 ? -1.538 5.064 1.669 1.00 97.88 86 ALA A O 1
ATOM 673 N N . VAL A 1 87 ? -0.067 3.821 2.834 1.00 98.19 87 VAL A N 1
ATOM 674 C CA . VAL A 1 87 ? -0.825 3.831 4.103 1.00 98.19 87 VAL A CA 1
ATOM 675 C C . VAL A 1 87 ? -1.139 5.263 4.538 1.00 98.19 87 VAL A C 1
ATOM 677 O O . VAL A 1 87 ? -2.298 5.598 4.793 1.00 98.19 87 VAL A O 1
ATOM 680 N N . MET A 1 88 ? -0.130 6.137 4.586 1.00 97.81 88 MET A N 1
ATOM 681 C CA . MET A 1 88 ? -0.322 7.532 4.998 1.00 97.81 88 MET A CA 1
ATOM 682 C C . MET A 1 88 ? -1.236 8.311 4.045 1.00 97.81 88 MET A C 1
ATOM 684 O O . MET A 1 88 ? -2.075 9.092 4.497 1.00 97.81 88 MET A O 1
ATOM 688 N N . SER A 1 89 ? -1.081 8.120 2.735 1.00 97.69 89 SER A N 1
ATOM 689 C CA . SER A 1 89 ? -1.815 8.886 1.724 1.00 97.69 89 SER A CA 1
ATOM 690 C C . SER A 1 89 ? -3.275 8.454 1.628 1.00 97.69 89 SER A C 1
ATOM 692 O O . SER A 1 89 ? -4.158 9.309 1.647 1.00 97.69 89 SER A O 1
ATOM 694 N N . PHE A 1 90 ? -3.553 7.147 1.619 1.00 98.50 90 PHE A N 1
ATOM 695 C CA . PHE A 1 90 ? -4.926 6.640 1.681 1.00 98.50 90 PHE A CA 1
ATOM 696 C C . PHE A 1 90 ? -5.614 7.025 2.988 1.00 98.50 90 PHE A C 1
ATOM 698 O O . PHE A 1 90 ? -6.794 7.363 2.973 1.00 98.50 90 PHE A O 1
ATOM 705 N N . SER A 1 91 ? -4.874 7.056 4.101 1.00 97.56 91 SER A N 1
ATOM 706 C CA . SER A 1 91 ? -5.410 7.477 5.398 1.00 97.56 91 SER A CA 1
ATOM 707 C C . SER A 1 91 ? -5.825 8.952 5.396 1.00 97.56 91 SER A C 1
ATOM 709 O O . SER A 1 91 ? -6.850 9.297 5.981 1.00 97.56 91 SER A O 1
ATOM 711 N N . LYS A 1 92 ? -5.076 9.826 4.706 1.00 97.06 92 LYS A N 1
ATOM 712 C CA . LYS A 1 92 ? -5.449 11.240 4.511 1.00 97.06 92 LYS A CA 1
ATOM 713 C C . LYS A 1 92 ? -6.692 11.417 3.637 1.00 97.06 92 LYS A C 1
ATOM 715 O O . LYS A 1 92 ? -7.432 12.366 3.854 1.00 97.06 92 LYS A O 1
ATOM 720 N N . LEU A 1 93 ? -6.903 10.527 2.668 1.00 97.06 93 LEU A N 1
ATOM 721 C CA . LEU A 1 93 ? -8.082 10.520 1.794 1.00 97.06 93 LEU A CA 1
ATOM 722 C C . LEU A 1 93 ? -9.256 9.709 2.361 1.00 97.06 93 LEU A C 1
ATOM 724 O O . LEU A 1 93 ? -10.242 9.511 1.661 1.00 97.06 93 LEU A O 1
ATOM 728 N N . GLU A 1 94 ? -9.128 9.183 3.582 1.00 96.50 94 GLU A N 1
ATOM 729 C CA . GLU A 1 94 ? -10.126 8.316 4.224 1.00 96.50 94 GLU A CA 1
ATOM 730 C C . GLU A 1 94 ? -10.528 7.084 3.391 1.00 96.50 94 GLU A C 1
ATOM 732 O O . GLU A 1 94 ? -11.588 6.494 3.577 1.00 96.50 94 GLU A O 1
ATOM 737 N N . CYS A 1 95 ? -9.644 6.637 2.496 1.00 97.50 95 CYS A N 1
ATOM 738 C CA . CYS A 1 95 ? -9.810 5.415 1.712 1.00 97.50 95 CYS A CA 1
ATOM 739 C C . CYS A 1 95 ? -9.444 4.197 2.576 1.00 97.50 95 CYS A C 1
ATOM 741 O O . CYS A 1 95 ? -8.421 3.546 2.352 1.00 97.50 95 CYS A O 1
ATOM 743 N N . TYR A 1 96 ? -10.243 3.937 3.613 1.00 97.38 96 TYR A N 1
ATOM 744 C CA . TYR A 1 96 ? -9.899 3.026 4.708 1.00 97.38 96 TYR A CA 1
ATOM 745 C C . TYR A 1 96 ? -9.616 1.585 4.256 1.00 97.38 96 TYR A C 1
ATOM 747 O O . TYR A 1 96 ? -8.658 0.990 4.749 1.00 97.38 96 TYR A O 1
ATOM 755 N N . ASP A 1 97 ? -10.337 1.045 3.269 1.00 97.50 97 ASP A N 1
ATOM 756 C CA . ASP A 1 97 ? -10.035 -0.289 2.724 1.00 97.50 97 ASP A CA 1
ATOM 757 C C . ASP A 1 97 ? -8.622 -0.363 2.135 1.00 97.50 97 ASP A C 1
ATOM 759 O O . ASP A 1 97 ? -7.896 -1.335 2.349 1.00 97.50 97 ASP A O 1
ATOM 763 N N . GLN A 1 98 ? -8.186 0.706 1.465 1.00 98.19 98 GLN A N 1
ATOM 764 C CA . GLN A 1 98 ? -6.857 0.763 0.859 1.00 98.19 98 GLN A CA 1
ATOM 765 C C . GLN A 1 98 ? -5.755 0.983 1.893 1.00 98.19 98 GLN A C 1
ATOM 767 O O . GLN A 1 98 ? -4.652 0.461 1.727 1.00 98.19 98 GLN A O 1
ATOM 772 N N . VAL A 1 99 ? -6.056 1.668 3.003 1.00 98.38 99 VAL A N 1
ATOM 773 C CA . VAL A 1 99 ? -5.159 1.714 4.171 1.00 98.38 99 VAL A CA 1
ATOM 774 C C . VAL A 1 99 ? -4.897 0.300 4.686 1.00 98.38 99 VAL A C 1
ATOM 776 O O . VAL A 1 99 ? -3.740 -0.081 4.857 1.00 98.38 99 VAL A O 1
ATOM 779 N N . LEU A 1 100 ? -5.956 -0.487 4.899 1.00 97.31 100 LEU A N 1
ATOM 780 C CA . LEU A 1 100 ? -5.837 -1.849 5.423 1.00 97.31 100 LEU A CA 1
ATOM 781 C C . LEU A 1 100 ? -5.149 -2.786 4.432 1.00 97.31 100 LEU A C 1
ATOM 783 O O . LEU A 1 100 ? -4.294 -3.572 4.839 1.00 97.31 100 LEU A O 1
ATOM 787 N N . ARG A 1 101 ? -5.448 -2.665 3.134 1.00 97.25 101 ARG A N 1
ATOM 788 C CA . ARG A 1 101 ? -4.777 -3.432 2.076 1.00 97.25 101 ARG A CA 1
ATOM 789 C C . ARG A 1 101 ? -3.272 -3.166 2.045 1.00 97.25 101 ARG A C 1
ATOM 791 O O . ARG A 1 101 ? -2.495 -4.117 2.042 1.00 97.25 101 ARG A O 1
ATOM 798 N N . ALA A 1 102 ? -2.857 -1.897 2.067 1.00 97.50 102 ALA A N 1
ATOM 799 C CA . ALA A 1 102 ? -1.442 -1.526 2.086 1.00 97.50 102 ALA A CA 1
ATOM 800 C C . ALA A 1 102 ? -0.747 -2.005 3.365 1.00 97.50 102 ALA A C 1
ATOM 802 O O . ALA A 1 102 ? 0.311 -2.625 3.299 1.00 97.50 102 ALA A O 1
ATOM 803 N N . PHE A 1 103 ? -1.366 -1.780 4.526 1.00 95.94 103 PHE A N 1
ATOM 804 C CA . PHE A 1 103 ? -0.796 -2.169 5.813 1.00 95.94 103 PHE A CA 1
ATOM 805 C C . PHE A 1 103 ? -0.656 -3.691 5.967 1.00 95.94 103 PHE A C 1
ATOM 807 O O . PHE A 1 103 ? 0.349 -4.173 6.495 1.00 95.94 103 PHE A O 1
ATOM 814 N N . LYS A 1 104 ? -1.636 -4.462 5.478 1.00 94.25 104 LYS A N 1
ATOM 815 C CA . LYS A 1 104 ? -1.571 -5.927 5.450 1.00 94.25 104 LYS A CA 1
ATOM 816 C C . LYS A 1 104 ? -0.439 -6.415 4.545 1.00 94.25 104 LYS A C 1
ATOM 818 O O . LYS A 1 104 ? 0.361 -7.229 4.994 1.00 94.25 104 LYS A O 1
ATOM 823 N N . ALA A 1 105 ? -0.321 -5.870 3.333 1.00 94.56 105 ALA A N 1
ATOM 824 C CA . ALA A 1 105 ? 0.762 -6.224 2.417 1.00 94.56 105 ALA A CA 1
ATOM 825 C C . ALA A 1 105 ? 2.146 -5.935 3.026 1.00 94.56 105 ALA A C 1
ATOM 827 O O . ALA A 1 105 ? 3.024 -6.790 2.977 1.00 94.56 105 ALA A O 1
ATOM 828 N N . MET A 1 106 ? 2.326 -4.786 3.694 1.00 93.62 106 MET A N 1
ATOM 829 C CA . MET A 1 106 ? 3.566 -4.487 4.427 1.00 93.62 106 MET A CA 1
ATOM 830 C C . MET A 1 106 ? 3.910 -5.561 5.453 1.00 93.62 106 MET A C 1
ATOM 832 O O . MET A 1 106 ? 5.061 -5.975 5.550 1.00 93.62 106 MET A O 1
ATOM 836 N N . ARG A 1 107 ? 2.912 -6.003 6.224 1.00 89.81 107 ARG A N 1
ATOM 837 C CA . ARG A 1 107 ? 3.091 -7.035 7.247 1.00 89.81 107 ARG A CA 1
ATOM 838 C C . ARG A 1 107 ? 3.531 -8.360 6.637 1.00 89.81 107 ARG A C 1
ATOM 840 O O . ARG A 1 107 ? 4.460 -8.976 7.144 1.00 89.81 107 ARG A O 1
ATOM 847 N N . GLU A 1 108 ? 2.857 -8.790 5.575 1.00 91.31 108 GLU A N 1
ATOM 848 C CA . GLU A 1 108 ? 3.137 -10.053 4.881 1.00 91.31 108 GLU A CA 1
ATOM 849 C C . GLU A 1 108 ? 4.525 -10.053 4.227 1.00 91.31 108 GLU A C 1
ATOM 851 O O . GLU A 1 108 ? 5.188 -11.085 4.196 1.00 91.31 108 GLU A O 1
ATOM 856 N N . LEU A 1 109 ? 4.992 -8.885 3.780 1.00 92.00 109 LEU A N 1
ATOM 857 C CA . LEU A 1 109 ? 6.333 -8.681 3.226 1.00 92.00 109 LEU A CA 1
ATOM 858 C C . LEU A 1 109 ? 7.418 -8.457 4.296 1.00 92.00 109 LEU A C 1
ATOM 860 O O . LEU A 1 109 ? 8.593 -8.338 3.958 1.00 92.00 109 LEU A O 1
ATOM 864 N N . GLY A 1 110 ? 7.052 -8.396 5.580 1.00 90.62 110 GLY A N 1
ATOM 865 C CA . GLY A 1 110 ? 7.993 -8.170 6.680 1.00 90.62 110 GLY A CA 1
ATOM 866 C C . GLY A 1 110 ? 8.532 -6.737 6.777 1.00 90.62 110 GLY A C 1
ATOM 867 O O . GLY A 1 110 ? 9.551 -6.516 7.432 1.00 90.62 110 GLY A O 1
ATOM 868 N N . TYR A 1 111 ? 7.871 -5.757 6.154 1.00 91.25 111 TYR A N 1
ATOM 869 C CA . TYR A 1 111 ? 8.254 -4.348 6.257 1.00 91.25 111 TYR A CA 1
ATOM 870 C C . TYR A 1 111 ? 7.933 -3.765 7.639 1.00 91.25 111 TYR A C 1
ATOM 872 O O . TYR A 1 111 ? 6.976 -4.159 8.312 1.00 91.25 111 TYR A O 1
ATOM 880 N N . GLY A 1 112 ? 8.748 -2.795 8.062 1.00 83.62 112 GLY A N 1
ATOM 881 C CA . GLY A 1 112 ? 8.634 -2.156 9.371 1.00 83.62 112 GLY A CA 1
ATOM 882 C C . GLY A 1 112 ? 7.263 -1.511 9.596 1.00 83.62 112 GLY A C 1
ATOM 883 O O . GLY A 1 112 ? 6.780 -0.734 8.776 1.00 83.62 112 GLY A O 1
ATOM 884 N N . GLN A 1 113 ? 6.640 -1.814 10.737 1.00 82.56 113 GLN A N 1
ATOM 885 C CA . GLN A 1 113 ? 5.355 -1.238 11.136 1.00 82.56 113 GLN A CA 1
ATOM 886 C C . GLN A 1 113 ? 5.573 -0.117 12.157 1.00 82.56 113 GLN A C 1
ATOM 888 O O . GLN A 1 113 ? 5.468 -0.318 13.368 1.00 82.56 113 GLN A O 1
ATOM 893 N N . GLU A 1 114 ? 5.916 1.075 11.672 1.00 86.94 114 GLU A N 1
ATOM 894 C CA . GLU A 1 114 ? 6.050 2.246 12.538 1.00 86.94 114 GLU A CA 1
ATOM 895 C C . GLU A 1 114 ? 4.733 2.577 13.252 1.00 86.94 114 GLU A C 1
ATOM 897 O O . GLU A 1 114 ? 3.639 2.374 12.717 1.00 86.94 114 GLU A O 1
ATOM 902 N N . LYS A 1 115 ? 4.829 3.172 14.450 1.00 85.19 115 LYS A N 1
ATOM 903 C CA . LYS A 1 115 ? 3.662 3.516 15.280 1.00 85.19 115 LYS A CA 1
ATOM 904 C C . LYS A 1 115 ? 2.605 4.305 14.501 1.00 85.19 115 LYS A C 1
ATOM 906 O O . LYS A 1 115 ? 1.421 4.009 14.622 1.00 85.19 115 LYS A O 1
ATOM 911 N N . VAL A 1 116 ? 3.024 5.273 13.681 1.00 89.81 116 VAL A N 1
ATOM 912 C CA . VAL A 1 116 ? 2.108 6.100 12.876 1.00 89.81 116 VAL A CA 1
ATOM 913 C C . VAL A 1 116 ? 1.321 5.275 11.850 1.00 89.81 116 VAL A C 1
ATOM 915 O O . VAL A 1 116 ? 0.141 5.541 11.620 1.00 89.81 116 VAL A O 1
ATOM 918 N N . LEU A 1 117 ? 1.935 4.242 11.269 1.00 92.81 117 LEU A N 1
ATOM 919 C CA . LEU A 1 117 ? 1.282 3.347 10.314 1.00 92.81 117 LEU A CA 1
ATOM 920 C C . LEU A 1 117 ? 0.267 2.452 11.029 1.00 92.81 117 LEU A C 1
ATOM 922 O O . LEU A 1 117 ? -0.871 2.347 10.573 1.00 92.81 117 LEU A O 1
ATOM 926 N N . CYS A 1 118 ? 0.635 1.903 12.191 1.00 91.25 118 CYS A N 1
ATOM 927 C CA . CYS A 1 118 ? -0.277 1.132 13.039 1.00 91.25 118 CYS A CA 1
ATOM 928 C C . CYS A 1 118 ? -1.485 1.966 13.477 1.00 91.25 118 CYS A C 1
ATOM 930 O O . CYS A 1 118 ? -2.613 1.498 13.387 1.00 91.25 118 CYS A O 1
ATOM 932 N N . THR A 1 119 ? -1.276 3.218 13.896 1.00 91.44 119 THR A N 1
ATOM 933 C CA . THR A 1 119 ? -2.365 4.130 14.275 1.00 91.44 119 THR A CA 1
ATOM 934 C C . THR A 1 119 ? -3.302 4.431 13.100 1.00 91.44 119 THR A C 1
ATOM 936 O O . THR A 1 119 ? -4.520 4.425 13.272 1.00 91.44 119 THR A O 1
ATOM 939 N N . ASN A 1 120 ? -2.764 4.651 11.895 1.00 94.94 120 ASN A N 1
ATOM 940 C CA . ASN A 1 120 ? -3.574 4.858 10.691 1.00 94.94 120 ASN A CA 1
ATOM 941 C C . ASN A 1 120 ? -4.399 3.617 10.323 1.00 94.94 120 ASN A C 1
ATOM 943 O O . ASN A 1 120 ? -5.589 3.742 10.029 1.00 94.94 120 ASN A O 1
ATOM 947 N N . ALA A 1 121 ? -3.790 2.431 10.369 1.00 95.38 121 ALA A N 1
ATOM 948 C CA . ALA A 1 121 ? -4.477 1.171 10.109 1.00 95.38 121 ALA A CA 1
ATOM 949 C C . ALA A 1 121 ? -5.549 0.878 11.169 1.00 95.38 121 ALA A C 1
ATOM 951 O O . ALA A 1 121 ? -6.668 0.515 10.823 1.00 95.38 121 ALA A O 1
ATOM 952 N N . LEU A 1 122 ? -5.247 1.114 12.447 1.00 93.38 122 LEU A N 1
ATOM 953 C CA . LEU A 1 122 ? -6.186 0.944 13.555 1.00 93.38 122 LEU A CA 1
ATOM 954 C C . LEU A 1 122 ? -7.410 1.852 13.400 1.00 93.38 122 LEU A C 1
ATOM 956 O O . LEU A 1 122 ? -8.547 1.401 13.553 1.00 93.38 122 LEU A O 1
ATOM 960 N N . ARG A 1 123 ? -7.184 3.113 13.013 1.00 93.06 123 ARG A N 1
ATOM 961 C CA . ARG A 1 123 ? -8.261 4.054 12.692 1.00 93.06 123 ARG A CA 1
ATOM 962 C C . ARG A 1 123 ? -9.135 3.538 11.552 1.00 93.06 123 ARG A C 1
ATOM 964 O O . ARG A 1 123 ? -10.356 3.578 11.665 1.00 93.06 123 ARG A O 1
ATOM 971 N N . ALA A 1 124 ? -8.519 3.058 10.472 1.00 96.12 124 ALA A N 1
ATOM 972 C CA . ALA A 1 124 ? -9.231 2.517 9.318 1.00 96.12 124 ALA A CA 1
ATOM 973 C C . ALA A 1 124 ? -10.073 1.282 9.688 1.00 96.12 124 ALA A C 1
ATOM 975 O O . ALA A 1 124 ? -11.261 1.243 9.378 1.00 96.12 124 ALA A O 1
ATOM 976 N N . ALA A 1 125 ? -9.496 0.322 10.418 1.00 94.94 125 ALA A N 1
ATOM 977 C CA . ALA A 1 125 ? -10.196 -0.876 10.883 1.00 94.94 125 ALA A CA 1
ATOM 978 C C . ALA A 1 125 ? -11.370 -0.528 11.808 1.00 94.94 125 ALA A C 1
ATOM 980 O O . ALA A 1 125 ? -12.471 -1.045 11.629 1.00 94.94 125 ALA A O 1
ATOM 981 N N . THR A 1 126 ? -11.164 0.415 12.732 1.00 90.69 126 THR A N 1
ATOM 982 C CA . THR A 1 126 ? -12.222 0.909 13.622 1.00 90.69 126 THR A CA 1
ATOM 983 C C . THR A 1 126 ? -13.343 1.570 12.831 1.00 90.69 126 THR A C 1
ATOM 985 O O . THR A 1 126 ? -14.511 1.301 13.089 1.00 90.69 126 THR A O 1
ATOM 988 N N . LYS A 1 127 ? -13.029 2.414 11.839 1.00 91.50 127 LYS A N 1
ATOM 989 C CA . LYS A 1 127 ? -14.038 3.081 10.999 1.00 91.50 127 LYS A CA 1
ATOM 990 C C . LYS A 1 127 ? -14.863 2.102 10.166 1.00 91.50 127 LYS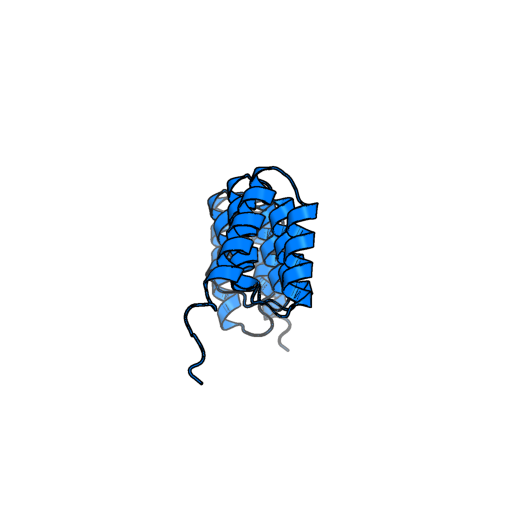 A C 1
ATOM 992 O O . LYS A 1 127 ? -16.050 2.355 9.996 1.00 91.50 127 LYS A O 1
ATOM 997 N N . LEU A 1 128 ? -14.259 1.001 9.723 1.00 92.44 128 LEU A N 1
ATOM 998 C CA . LEU A 1 128 ? -14.902 -0.051 8.931 1.00 92.44 128 LEU A CA 1
ATOM 999 C C . LEU A 1 128 ? -15.539 -1.181 9.762 1.00 92.44 128 LEU A C 1
ATOM 1001 O O . LEU A 1 128 ? -15.977 -2.166 9.180 1.00 92.44 128 LEU A O 1
ATOM 1005 N N . ASP A 1 129 ? -15.559 -1.085 11.097 1.00 90.12 129 ASP A N 1
ATOM 1006 C CA . ASP A 1 129 ? -16.082 -2.141 11.988 1.00 90.12 129 ASP A CA 1
ATOM 1007 C C . ASP A 1 129 ? -15.386 -3.505 11.814 1.00 90.12 129 ASP A C 1
ATOM 1009 O O . ASP A 1 129 ? -15.947 -4.568 12.078 1.00 90.12 129 ASP A O 1
ATOM 1013 N N . ARG A 1 130 ? -14.111 -3.498 11.407 1.00 90.75 130 ARG A N 1
ATOM 1014 C CA . ARG A 1 130 ? -13.314 -4.717 11.222 1.00 90.75 130 ARG A CA 1
ATOM 1015 C C . ARG A 1 130 ? -12.642 -5.110 12.533 1.00 90.75 130 ARG A C 1
ATOM 1017 O O . ARG A 1 130 ? -11.455 -4.863 12.731 1.00 90.75 130 ARG A O 1
ATOM 1024 N N . HIS A 1 131 ? -13.418 -5.702 13.440 1.00 87.25 131 HIS A N 1
ATOM 1025 C CA . HIS A 1 131 ? -12.963 -6.050 14.793 1.00 87.25 131 HIS A CA 1
ATOM 1026 C C . HIS A 1 131 ? -11.722 -6.952 14.777 1.00 87.25 131 HIS A C 1
ATOM 1028 O O . HIS A 1 131 ? -10.747 -6.650 15.459 1.00 87.25 131 HIS A O 1
ATOM 1034 N N . ASP A 1 132 ? -11.710 -7.994 13.943 1.00 86.94 132 ASP A N 1
ATOM 1035 C CA . ASP A 1 132 ? -10.567 -8.911 13.836 1.00 86.94 132 ASP A CA 1
ATOM 1036 C C . ASP A 1 132 ? -9.289 -8.194 13.391 1.00 86.94 132 ASP A C 1
ATOM 1038 O O . ASP A 1 132 ? -8.209 -8.462 13.916 1.00 86.94 132 ASP A O 1
ATOM 1042 N N . ASP A 1 133 ? -9.407 -7.229 12.476 1.00 89.38 133 ASP A N 1
ATOM 1043 C CA . ASP A 1 133 ? -8.278 -6.409 12.046 1.00 89.38 133 ASP A CA 1
ATOM 1044 C C . ASP A 1 133 ? -7.794 -5.500 13.179 1.00 89.38 133 ASP A C 1
ATOM 1046 O O . ASP A 1 133 ? -6.587 -5.377 13.371 1.00 89.38 133 ASP A O 1
ATOM 1050 N N . VAL A 1 134 ? -8.699 -4.895 13.961 1.00 88.25 134 VAL A N 1
ATOM 1051 C CA . VAL A 1 134 ? -8.329 -4.103 15.151 1.00 88.25 134 VAL A CA 1
ATOM 1052 C C . VAL A 1 134 ? -7.513 -4.959 16.117 1.00 88.25 134 VAL A C 1
ATOM 1054 O O . VAL A 1 134 ? -6.407 -4.570 16.498 1.00 88.25 134 VAL A O 1
ATOM 1057 N N . ILE A 1 135 ? -8.007 -6.153 16.447 1.00 84.44 135 ILE A N 1
ATOM 1058 C CA . ILE A 1 135 ? -7.311 -7.090 17.332 1.00 84.44 135 ILE A CA 1
ATOM 1059 C C . ILE A 1 135 ? -5.965 -7.511 16.730 1.00 84.44 135 ILE A C 1
ATOM 1061 O O . ILE A 1 135 ? -4.938 -7.456 17.407 1.00 84.44 135 ILE A O 1
ATOM 1065 N N . ALA A 1 136 ? -5.918 -7.853 15.443 1.00 84.44 136 ALA A N 1
ATOM 1066 C CA . ALA A 1 136 ? -4.687 -8.233 14.757 1.00 84.44 136 ALA A CA 1
ATOM 1067 C C . ALA A 1 136 ? -3.681 -7.075 14.626 1.00 84.44 136 ALA A C 1
ATOM 1069 O O . ALA A 1 136 ? -2.477 -7.317 14.528 1.00 84.44 136 ALA A O 1
ATOM 1070 N N . ILE A 1 137 ? -4.120 -5.818 14.591 1.00 86.81 137 ILE A N 1
ATOM 1071 C CA . ILE A 1 137 ? -3.238 -4.642 14.590 1.00 86.81 137 ILE A CA 1
ATOM 1072 C C . ILE A 1 137 ? -2.677 -4.409 15.992 1.00 86.81 137 ILE A C 1
ATOM 1074 O O . ILE A 1 137 ? -1.469 -4.219 16.132 1.00 86.81 137 ILE A O 1
ATOM 1078 N N . CYS A 1 138 ? -3.520 -4.498 17.018 1.00 80.81 138 CYS A N 1
ATOM 1079 C CA . CYS A 1 138 ? -3.120 -4.387 18.418 1.00 80.81 138 CYS A CA 1
ATOM 1080 C C . CYS A 1 138 ? -2.157 -5.510 18.852 1.00 80.81 138 CYS A C 1
ATOM 1082 O O . CYS A 1 138 ? -1.218 -5.245 19.605 1.00 80.81 138 CYS A O 1
ATOM 1084 N N . ASN A 1 139 ? -2.355 -6.730 18.341 1.00 75.44 139 ASN A N 1
ATOM 1085 C CA . ASN A 1 139 ? -1.569 -7.920 18.690 1.00 75.44 139 ASN A CA 1
ATOM 1086 C C . ASN A 1 139 ? -0.381 -8.173 17.748 1.00 75.44 139 ASN A C 1
ATOM 1088 O O . ASN A 1 139 ? 0.610 -8.770 18.156 1.00 75.44 139 ASN A O 1
ATOM 1092 N N . GLY A 1 140 ? -0.466 -7.736 16.487 1.00 66.44 140 GLY A N 1
ATOM 1093 C CA . GLY A 1 140 ? 0.463 -8.095 15.403 1.00 66.44 140 GLY A CA 1
ATOM 1094 C C . GLY A 1 140 ? 1.871 -7.505 15.498 1.00 66.44 140 GLY A C 1
ATOM 1095 O O . GLY A 1 140 ? 2.675 -7.699 14.590 1.00 66.44 140 GLY A O 1
ATOM 1096 N N . LEU A 1 141 ? 2.196 -6.816 16.590 1.00 58.00 141 LEU A N 1
ATOM 1097 C CA . LEU A 1 141 ? 3.573 -6.512 16.955 1.00 58.00 141 LEU A CA 1
ATOM 1098 C C . LEU A 1 141 ? 4.121 -7.698 17.745 1.00 58.00 141 LEU A C 1
ATOM 1100 O O . LEU A 1 141 ? 4.136 -7.680 18.975 1.00 58.00 141 LEU A O 1
ATOM 1104 N N . ASN A 1 142 ? 4.533 -8.746 17.027 1.00 47.28 142 ASN A N 1
ATOM 1105 C CA . ASN A 1 142 ? 5.112 -9.950 17.619 1.00 47.28 142 ASN A CA 1
ATOM 1106 C C . ASN A 1 142 ? 6.156 -9.588 18.698 1.00 47.28 142 ASN A C 1
ATOM 1108 O O . ASN A 1 142 ? 7.238 -9.081 18.404 1.00 47.28 142 ASN A O 1
ATOM 1112 N N . GLY A 1 143 ? 5.816 -9.872 19.958 1.00 47.31 143 GLY A N 1
ATOM 1113 C CA . GLY A 1 143 ? 6.773 -10.101 21.041 1.00 47.31 143 GLY A CA 1
ATOM 1114 C C . GLY A 1 143 ? 7.297 -8.901 21.836 1.00 47.31 143 GLY A C 1
ATOM 1115 O O . GLY A 1 143 ? 8.178 -9.109 22.666 1.00 47.31 143 GLY A O 1
ATOM 1116 N N . LYS A 1 144 ? 6.801 -7.666 21.659 1.00 46.97 144 LYS A N 1
ATOM 1117 C CA . LYS A 1 144 ? 7.192 -6.546 22.546 1.00 46.97 144 LYS A CA 1
ATOM 1118 C C . LYS A 1 144 ? 5.982 -5.906 23.237 1.00 46.97 144 LYS A C 1
ATOM 1120 O O . LYS A 1 144 ? 5.366 -5.014 22.650 1.00 46.97 144 LYS A O 1
ATOM 1125 N N . PRO A 1 145 ? 5.696 -6.254 24.511 1.00 49.03 145 PRO A N 1
ATOM 1126 C CA . PRO A 1 145 ? 4.601 -5.648 25.283 1.00 49.03 145 PRO A CA 1
ATOM 1127 C C . PRO A 1 145 ? 4.710 -4.115 25.425 1.00 49.03 145 PRO A C 1
ATOM 1129 O O . PRO A 1 145 ? 3.738 -3.442 25.740 1.00 49.03 145 PRO A O 1
ATOM 1132 N N . SER A 1 146 ? 5.877 -3.527 25.132 1.00 48.72 146 SER A N 1
ATOM 1133 C CA . SER A 1 146 ? 6.098 -2.077 25.184 1.00 48.72 146 SER A CA 1
ATOM 1134 C C . SER A 1 146 ? 5.362 -1.267 24.100 1.00 48.72 146 SER A C 1
ATOM 1136 O O . SER A 1 146 ? 5.226 -0.056 24.271 1.00 48.72 146 SER A O 1
ATOM 1138 N N . VAL A 1 147 ? 4.920 -1.875 22.989 1.00 51.88 147 VAL A N 1
ATOM 1139 C CA . VAL A 1 147 ? 4.227 -1.155 21.889 1.00 51.88 147 VAL A CA 1
ATOM 1140 C C . VAL A 1 147 ? 2.740 -1.517 21.801 1.00 51.88 147 VAL A C 1
ATOM 1142 O O . VAL A 1 147 ? 1.944 -0.754 21.253 1.00 51.88 147 VAL A O 1
ATOM 1145 N N . THR A 1 148 ? 2.333 -2.634 22.402 1.00 56.88 148 THR A N 1
ATOM 1146 C CA . THR A 1 148 ? 0.940 -3.093 22.409 1.00 56.88 148 THR A CA 1
ATOM 1147 C C . THR A 1 148 ? 0.064 -2.232 23.321 1.00 56.88 148 THR A C 1
ATOM 1149 O O . THR A 1 148 ? -1.046 -1.881 22.923 1.00 56.88 148 THR A O 1
ATOM 1152 N N . THR A 1 149 ? 0.551 -1.798 24.488 1.00 63.47 149 THR A N 1
ATOM 1153 C CA . THR A 1 149 ? -0.245 -0.998 25.442 1.00 63.47 149 THR A CA 1
ATOM 1154 C C . THR A 1 149 ? -0.722 0.343 24.861 1.00 63.47 149 THR A C 1
ATOM 1156 O O . THR A 1 149 ? -1.923 0.607 24.924 1.00 63.47 149 THR A O 1
ATOM 1159 N N . PRO A 1 150 ? 0.130 1.165 24.207 1.00 72.19 150 PRO A N 1
ATOM 1160 C CA . PRO A 1 150 ? -0.329 2.413 23.592 1.00 72.19 150 PRO A CA 1
ATOM 1161 C C . PRO A 1 150 ? -1.352 2.219 22.464 1.00 72.19 150 PRO A C 1
ATOM 1163 O O . PRO A 1 150 ? -2.194 3.088 22.255 1.00 72.19 150 PRO A O 1
ATOM 1166 N N . LEU A 1 151 ? -1.285 1.105 21.724 1.00 74.62 151 LEU A N 1
ATOM 1167 C CA . LEU A 1 151 ? -2.232 0.822 20.641 1.00 74.62 151 LEU A CA 1
ATOM 1168 C C . LEU A 1 151 ? -3.593 0.369 21.173 1.00 74.62 151 LEU A C 1
ATOM 1170 O O . LEU A 1 151 ? -4.608 0.805 20.644 1.00 74.62 151 LEU A O 1
ATOM 1174 N N . HIS A 1 152 ? -3.629 -0.439 22.235 1.00 75.69 152 HIS A N 1
ATOM 1175 C CA . HIS A 1 152 ? -4.883 -0.824 22.889 1.00 75.69 152 HIS A CA 1
ATOM 1176 C C . HIS A 1 152 ? -5.592 0.382 23.519 1.00 75.69 152 HIS A C 1
ATOM 1178 O O . HIS A 1 152 ? -6.796 0.539 23.329 1.00 75.69 152 HIS A O 1
ATOM 1184 N N . SER A 1 153 ? -4.860 1.273 24.202 1.00 80.44 153 SER A N 1
ATOM 1185 C CA . SER A 1 153 ? -5.432 2.526 24.719 1.00 80.44 153 SER A CA 1
ATOM 1186 C C . SER A 1 153 ? -6.006 3.387 23.592 1.00 80.44 153 SER A C 1
ATOM 1188 O O . SER A 1 153 ? -7.144 3.836 23.690 1.00 80.44 153 SER A O 1
ATOM 1190 N N . HIS A 1 154 ? -5.275 3.540 22.482 1.00 81.88 154 HIS A N 1
ATOM 1191 C CA . HIS A 1 154 ? -5.769 4.296 21.331 1.00 81.88 154 HIS A CA 1
ATOM 1192 C C . HIS A 1 154 ? -6.999 3.646 20.678 1.00 81.88 154 HIS A C 1
ATOM 1194 O O . HIS A 1 154 ? -7.925 4.346 20.271 1.00 81.88 154 HIS A O 1
ATOM 1200 N N . ALA A 1 155 ? -7.033 2.313 20.599 1.00 80.94 155 ALA A N 1
ATOM 1201 C CA . ALA A 1 155 ? -8.173 1.566 20.076 1.00 80.94 155 ALA A CA 1
ATOM 1202 C C . ALA A 1 155 ? -9.422 1.778 20.944 1.00 80.94 155 ALA A C 1
ATOM 1204 O O . ALA A 1 155 ? -10.500 2.036 20.412 1.00 80.94 155 ALA A O 1
ATOM 1205 N N . LEU A 1 156 ? -9.272 1.735 22.273 1.00 82.88 156 LEU A N 1
ATOM 1206 C CA . LEU A 1 156 ? -10.354 2.010 23.221 1.00 82.88 156 LEU A CA 1
ATOM 1207 C C . LEU A 1 156 ? -10.863 3.451 23.093 1.00 82.88 156 LEU A C 1
ATOM 1209 O O . LEU A 1 156 ? -12.069 3.660 22.992 1.00 82.88 156 LEU A O 1
ATOM 1213 N N . GLU A 1 157 ? -9.971 4.443 23.028 1.00 84.69 157 GLU A N 1
ATOM 1214 C CA . GLU A 1 157 ? -10.341 5.852 22.813 1.00 84.69 157 GLU A CA 1
ATOM 1215 C C . GLU A 1 157 ? -11.126 6.048 21.504 1.00 84.69 157 GLU A C 1
ATOM 1217 O O . GLU A 1 157 ? -12.148 6.745 21.469 1.00 84.69 157 GLU A O 1
ATOM 1222 N N . GLN A 1 158 ? -10.690 5.405 20.417 1.00 82.69 158 GLN A N 1
ATOM 1223 C CA . GLN A 1 158 ? -11.390 5.457 19.132 1.00 82.69 158 GLN A CA 1
ATOM 1224 C C . GLN A 1 158 ? -12.751 4.753 19.179 1.00 82.69 158 GLN A C 1
ATOM 1226 O O . GLN A 1 158 ? -13.736 5.295 18.675 1.00 82.69 158 GLN A O 1
ATOM 1231 N N . ALA A 1 159 ? -12.841 3.579 19.802 1.00 80.88 159 ALA A N 1
ATOM 1232 C CA . ALA A 1 159 ? -14.096 2.845 19.938 1.00 80.88 159 ALA A CA 1
ATOM 1233 C C . ALA A 1 159 ? -15.114 3.614 20.800 1.00 80.88 159 ALA A C 1
ATOM 1235 O O . ALA A 1 159 ? -16.280 3.726 20.419 1.00 80.88 159 ALA A O 1
ATOM 1236 N N . HIS A 1 160 ? -14.670 4.231 21.902 1.00 83.56 160 HIS A N 1
ATOM 1237 C CA . HIS A 1 160 ? -15.516 5.082 22.742 1.00 83.56 160 HIS A CA 1
ATOM 1238 C C . HIS A 1 160 ? -15.990 6.337 22.003 1.00 83.56 160 HIS A C 1
ATOM 1240 O O . HIS A 1 160 ? -17.186 6.622 21.993 1.00 83.56 160 HIS A O 1
ATOM 1246 N N . SER A 1 161 ? -15.086 7.061 21.333 1.00 82.12 161 SER A N 1
ATOM 1247 C CA . SER A 1 161 ? -15.449 8.273 20.574 1.00 82.12 161 SER A CA 1
ATOM 1248 C C . SER A 1 161 ? -16.365 8.000 19.376 1.00 82.12 161 SER A C 1
ATOM 1250 O O . SER A 1 161 ? -17.023 8.916 18.888 1.00 82.12 161 SER A O 1
ATOM 1252 N N . THR A 1 162 ? -16.445 6.748 18.917 1.00 80.88 162 THR A N 1
ATOM 1253 C CA . THR A 1 162 ? -17.352 6.314 17.843 1.00 80.88 162 THR A CA 1
ATOM 1254 C C . THR A 1 162 ? -18.564 5.516 18.340 1.00 80.88 162 THR A C 1
ATOM 1256 O O . THR A 1 162 ? -19.346 5.044 17.519 1.00 80.88 162 THR A O 1
ATOM 1259 N N . ASN A 1 163 ? -18.760 5.413 19.662 1.00 82.88 163 ASN A N 1
ATOM 1260 C CA . ASN A 1 163 ? -19.858 4.694 20.323 1.00 82.88 163 ASN A CA 1
ATOM 1261 C C . ASN A 1 163 ? -19.981 3.205 19.923 1.00 82.88 163 ASN A C 1
ATOM 1263 O O . ASN A 1 163 ? -21.079 2.659 19.812 1.00 82.88 163 ASN A O 1
ATOM 1267 N N . LYS A 1 164 ? -18.846 2.534 19.693 1.00 82.75 164 LYS A N 1
ATOM 1268 C CA . LYS A 1 164 ? -18.771 1.135 19.238 1.00 82.75 164 LYS A CA 1
ATOM 1269 C C . LYS A 1 164 ? -18.552 0.176 20.410 1.00 82.75 164 LYS A C 1
ATOM 1271 O O . LYS A 1 164 ? -17.465 -0.373 20.576 1.00 82.75 164 LYS A O 1
ATOM 1276 N N . GLN A 1 165 ? -19.583 -0.044 21.229 1.00 83.62 165 GLN A N 1
ATOM 1277 C CA . GLN A 1 165 ? -19.464 -0.853 22.455 1.00 83.62 165 GLN A CA 1
ATOM 1278 C C . GLN A 1 165 ? -19.007 -2.302 22.194 1.00 83.62 165 GLN A C 1
ATOM 1280 O O . GLN A 1 165 ? -18.145 -2.805 22.904 1.00 83.62 165 GLN A O 1
ATOM 1285 N N . ALA A 1 166 ? -19.489 -2.943 21.125 1.00 84.06 166 ALA A N 1
ATOM 1286 C CA . ALA A 1 166 ? -19.066 -4.302 20.771 1.00 84.06 166 ALA A CA 1
ATOM 1287 C C . ALA A 1 166 ? -17.556 -4.402 20.461 1.00 84.06 166 ALA A C 1
ATOM 1289 O O . ALA A 1 166 ? -16.917 -5.421 20.742 1.00 84.06 166 ALA A O 1
ATOM 1290 N N . LEU A 1 167 ? -16.969 -3.336 19.904 1.00 83.50 167 LEU A N 1
ATOM 1291 C CA . LEU A 1 167 ? -15.530 -3.257 19.667 1.00 83.50 167 LEU A CA 1
ATOM 1292 C C . LEU A 1 167 ? -14.765 -3.073 20.984 1.00 83.50 167 LEU A C 1
ATOM 1294 O O . LEU A 1 167 ? -13.740 -3.723 21.180 1.00 83.50 167 LEU A O 1
ATOM 1298 N N . VAL A 1 168 ? -15.276 -2.241 21.899 1.00 83.12 168 VAL A N 1
ATOM 1299 C CA . VAL A 1 168 ? -14.713 -2.085 23.255 1.00 83.12 168 VAL A CA 1
ATOM 1300 C C . VAL A 1 168 ? -14.640 -3.440 23.957 1.00 83.12 168 VAL A C 1
ATOM 1302 O O . VAL A 1 168 ? -13.575 -3.816 24.448 1.00 83.12 168 VAL A O 1
ATOM 1305 N N . ASP A 1 169 ? -15.737 -4.196 23.944 1.00 84.88 169 ASP A N 1
ATOM 1306 C CA . ASP A 1 169 ? -15.813 -5.507 24.591 1.00 84.88 169 ASP A CA 1
ATOM 1307 C C . ASP A 1 169 ? -14.789 -6.483 23.985 1.00 84.88 169 ASP A C 1
ATOM 1309 O O . ASP A 1 169 ? -14.042 -7.130 24.723 1.00 84.88 169 ASP A O 1
ATOM 1313 N N . SER A 1 170 ? -14.670 -6.498 22.651 1.00 83.50 170 SER A N 1
ATOM 1314 C CA . SER A 1 170 ? -13.695 -7.324 21.919 1.00 83.50 170 SER A CA 1
ATOM 1315 C C . SER A 1 170 ? -12.243 -6.975 22.281 1.00 83.50 170 SER A C 1
ATOM 1317 O O . SER A 1 170 ? -11.416 -7.865 22.502 1.00 83.50 170 SER A O 1
ATOM 1319 N N . ILE A 1 171 ? -11.917 -5.678 22.378 1.00 81.88 171 ILE A N 1
ATOM 1320 C CA . ILE A 1 171 ? -10.576 -5.204 22.757 1.00 81.88 171 ILE A CA 1
ATOM 1321 C C . ILE A 1 171 ? -10.253 -5.621 24.196 1.00 81.88 171 ILE A C 1
ATOM 1323 O O . ILE A 1 171 ? -9.171 -6.153 24.453 1.00 81.88 171 ILE A O 1
ATOM 1327 N N . LEU A 1 172 ? -11.184 -5.422 25.134 1.00 83.38 172 LEU A N 1
ATOM 1328 C CA . LEU A 1 172 ? -11.000 -5.807 26.536 1.00 83.38 172 LEU A CA 1
ATOM 1329 C C . LEU A 1 172 ? -10.815 -7.322 26.694 1.00 83.38 172 LEU A C 1
ATOM 1331 O O . LEU A 1 172 ? -9.994 -7.756 27.505 1.00 83.38 172 LEU A O 1
ATOM 1335 N N . GLU A 1 173 ? -11.537 -8.132 25.918 1.00 83.31 173 GLU A N 1
ATOM 1336 C CA . GLU A 1 173 ? -11.360 -9.586 25.900 1.00 83.31 173 GLU A CA 1
ATOM 1337 C C . GLU A 1 173 ? -9.968 -9.996 25.399 1.00 83.31 173 GLU A C 1
ATOM 1339 O O . GLU A 1 173 ? -9.332 -10.869 25.997 1.00 83.31 173 GLU A O 1
ATOM 1344 N N . SER A 1 174 ? -9.466 -9.349 24.340 1.00 78.44 174 SER A N 1
ATOM 1345 C CA . SER A 1 174 ? -8.113 -9.591 23.815 1.00 78.44 174 SER A CA 1
ATOM 1346 C C . SER A 1 174 ? -7.035 -9.245 24.844 1.00 78.44 174 SER A C 1
ATOM 1348 O O . SER A 1 174 ? -6.122 -10.043 25.073 1.00 78.44 174 SER A O 1
ATOM 1350 N N . ILE A 1 175 ? -7.172 -8.103 25.530 1.00 77.94 175 ILE A N 1
ATOM 1351 C CA . ILE A 1 175 ? -6.249 -7.698 26.603 1.00 77.94 175 ILE A CA 1
ATOM 1352 C C . ILE A 1 175 ? -6.231 -8.764 27.703 1.00 77.94 175 ILE A C 1
ATOM 1354 O O . ILE A 1 175 ? -5.157 -9.255 28.052 1.00 77.94 175 ILE A O 1
ATOM 1358 N N . LYS A 1 176 ? -7.406 -9.184 28.194 1.00 79.69 176 LYS A N 1
ATOM 1359 C CA . LYS A 1 176 ? -7.518 -10.231 29.224 1.00 79.69 176 LYS A CA 1
ATOM 1360 C C . LYS A 1 176 ? -6.795 -11.513 28.806 1.00 79.69 176 LYS A C 1
ATOM 1362 O O . LYS A 1 176 ? -5.947 -11.986 29.561 1.00 79.69 176 LYS A O 1
ATOM 1367 N N . LYS A 1 177 ? -7.051 -12.017 27.592 1.00 73.94 177 LYS A N 1
ATOM 1368 C CA . LYS A 1 177 ? -6.400 -13.227 27.052 1.00 73.94 177 LYS A CA 1
ATOM 1369 C C . LYS A 1 177 ? -4.874 -13.101 27.018 1.00 73.94 177 LYS A C 1
ATOM 1371 O O . LYS A 1 177 ? -4.183 -14.047 27.383 1.00 73.94 177 LYS A O 1
ATOM 1376 N N . SER A 1 178 ? -4.347 -11.933 26.642 1.00 66.94 178 SER A N 1
ATOM 1377 C CA . SER A 1 178 ? -2.897 -11.689 26.620 1.00 66.94 178 SER A CA 1
ATOM 1378 C C . SER A 1 178 ? -2.258 -11.606 28.013 1.00 66.94 178 SER A C 1
ATOM 1380 O O . SER A 1 178 ? -1.087 -11.939 28.160 1.00 66.94 178 SER A O 1
ATOM 1382 N N . THR A 1 179 ? -3.016 -11.208 29.041 1.00 65.81 179 THR A N 1
ATOM 1383 C CA . THR A 1 179 ? -2.531 -11.140 30.432 1.00 65.81 179 THR A CA 1
ATOM 1384 C C . THR A 1 179 ? -2.628 -12.465 31.189 1.00 65.81 179 THR A C 1
ATOM 1386 O O . THR A 1 179 ? -1.842 -12.688 32.101 1.00 65.81 179 THR A O 1
ATOM 1389 N N . THR A 1 180 ? -3.561 -13.351 30.826 1.00 62.00 180 THR A N 1
ATOM 1390 C CA . THR A 1 180 ? -3.779 -14.634 31.522 1.00 62.00 180 THR A CA 1
ATOM 1391 C C . THR A 1 180 ? -2.997 -15.808 30.930 1.00 62.00 180 THR A C 1
ATOM 1393 O O . THR A 1 180 ? -2.924 -16.852 31.560 1.00 62.00 180 THR A O 1
ATOM 1396 N N . GLY A 1 181 ? -2.432 -15.674 29.725 1.00 52.28 181 GLY A N 1
ATOM 1397 C CA . GLY A 1 181 ? -1.660 -16.729 29.049 1.00 52.28 181 GLY A CA 1
ATOM 1398 C C . GLY A 1 181 ? -0.147 -16.694 29.301 1.00 52.28 181 GLY A C 1
ATOM 1399 O O . GLY A 1 181 ? 0.598 -17.232 28.489 1.00 52.28 181 GLY A O 1
ATOM 1400 N N . ALA A 1 182 ? 0.307 -16.009 30.355 1.00 46.19 182 ALA A N 1
ATOM 1401 C CA . ALA A 1 182 ? 1.722 -15.821 30.689 1.00 46.19 182 ALA A CA 1
ATOM 1402 C C . ALA A 1 182 ? 2.203 -16.695 31.871 1.00 46.19 182 ALA A C 1
ATOM 1404 O O . ALA A 1 182 ? 3.156 -16.309 32.549 1.00 46.19 182 ALA A O 1
ATOM 1405 N N . GLU A 1 183 ? 1.548 -17.837 32.119 1.00 37.50 183 GLU A N 1
ATOM 1406 C CA . GLU A 1 183 ? 2.025 -18.889 33.039 1.00 37.50 183 GLU A CA 1
ATOM 1407 C C . GLU A 1 183 ? 2.800 -19.985 32.300 1.00 37.50 183 GLU A C 1
ATOM 1409 O O . GLU A 1 183 ? 2.294 -20.480 31.265 1.00 37.50 183 GLU A O 1
#

InterPro domains:
  IPR011990 Tetratricopeptide-like helical domain superfamily [G3DSA:1.25.40.10] (7-181)

pLDDT: mean 86.19, std 15.81, range [37.5, 98.62]

Sequence (183 aa):
MKRNAGLSKTPTAVFSRAVGVAVLTNQPKLVWDVFDFMARTDMDASAAYVTAIRTAFKSTQYDFVFDILRKMTENGVDASEEYSHAVMSFSKLECYDQVLRAFKAMRELGYGQEKVLCTNALRAATKLDRHDDVIAICNGLNGKPSVTTPLHSHALEQAHSTNKQALVDSILESIKKSTTGAE